Protein AF-M2AXS0-F1 (afdb_monomer_lite)

Organism: NCBI:txid1263867

Foldseek 3Di:
DDDWDDDPPGTDDDPDDPVVVVVVVVVPDPDDDDDDDDDDDPPPDPLQDDDLVNLLVVVLVVCVVVVDFFPVVQLVSSQVSCVVSVGDDPVSSVVSVVVCVVVVQWDQDPVRTIGGDD

Radius of gyration: 25.19 Å; chains: 1; bounding box: 35×40×79 Å

Sequence (118 aa):
MNKVGTTSTGNVMVEMTAQEYEALRQLTKPSPSPDPAVTPSAKVMDAKSMSRAERIEYVKPRLMKLSPKKRESVVRSIKAMFQHSGGISQPEVDAMIKALQKTGYFKIATSGKVAYRV

Structure (mmCIF, N/CA/C/O backbone):
data_AF-M2AXS0-F1
#
_entry.id   AF-M2AXS0-F1
#
loop_
_atom_site.group_PDB
_atom_site.id
_atom_site.type_symbol
_atom_site.label_atom_id
_atom_site.label_alt_id
_atom_site.label_comp_id
_atom_site.label_asym_id
_atom_site.label_entity_id
_atom_site.label_seq_id
_atom_site.pdbx_PDB_ins_code
_atom_site.Cartn_x
_atom_site.Cartn_y
_atom_site.Cartn_z
_atom_site.occupancy
_atom_site.B_iso_or_equiv
_atom_site.auth_seq_id
_atom_site.auth_comp_id
_atom_site.auth_asym_id
_atom_site.auth_atom_id
_atom_site.pdbx_PDB_model_num
ATOM 1 N N . MET A 1 1 ? 13.971 -10.442 -58.664 1.00 43.19 1 MET A N 1
ATOM 2 C CA . MET A 1 1 ? 15.207 -10.543 -57.851 1.00 43.19 1 MET A CA 1
ATOM 3 C C . MET A 1 1 ? 14.894 -11.495 -56.717 1.00 43.19 1 MET A C 1
ATOM 5 O O . MET A 1 1 ? 14.137 -11.131 -55.828 1.00 43.19 1 MET A O 1
ATOM 9 N N . ASN A 1 2 ? 15.375 -12.732 -56.812 1.00 36.84 2 ASN A N 1
ATOM 10 C CA . ASN A 1 2 ? 14.856 -13.841 -56.011 1.00 36.84 2 ASN A CA 1
ATOM 11 C C . ASN A 1 2 ? 15.823 -14.095 -54.850 1.00 36.84 2 ASN A C 1
ATOM 13 O O . ASN A 1 2 ? 17.024 -14.235 -55.080 1.00 36.84 2 ASN A O 1
ATOM 17 N N . LYS A 1 3 ? 15.320 -14.100 -53.610 1.00 54.50 3 LYS A N 1
ATOM 18 C CA . LYS A 1 3 ? 16.127 -14.342 -52.405 1.00 54.50 3 LYS A CA 1
ATOM 19 C C . LYS A 1 3 ? 15.815 -15.719 -51.828 1.00 54.50 3 LYS A C 1
ATOM 21 O O . LYS A 1 3 ? 14.658 -16.052 -51.607 1.00 54.50 3 LYS A O 1
ATOM 26 N N . VAL A 1 4 ? 16.877 -16.487 -51.604 1.00 46.06 4 VAL A N 1
ATOM 27 C CA . VAL A 1 4 ? 16.869 -17.871 -51.119 1.00 46.06 4 VAL A CA 1
ATOM 28 C C . VAL A 1 4 ? 17.013 -17.854 -49.595 1.00 46.06 4 VAL A C 1
ATOM 30 O O . VAL A 1 4 ? 17.920 -17.201 -49.081 1.00 46.06 4 VAL A O 1
ATOM 33 N N . GLY A 1 5 ? 16.119 -18.528 -48.870 1.00 48.69 5 GLY A N 1
ATOM 34 C CA . GLY A 1 5 ? 16.241 -18.756 -47.427 1.00 48.69 5 GLY A CA 1
ATOM 35 C C . GLY A 1 5 ? 16.777 -20.161 -47.150 1.00 48.69 5 GLY A C 1
ATOM 36 O O . GLY A 1 5 ? 16.291 -21.123 -47.736 1.00 48.69 5 GLY A O 1
ATOM 37 N N . THR A 1 6 ? 17.779 -20.282 -46.279 1.00 46.06 6 THR A N 1
ATOM 38 C CA . THR A 1 6 ? 18.419 -21.561 -45.924 1.00 46.06 6 THR A CA 1
ATOM 39 C C . THR A 1 6 ? 17.814 -22.109 -44.628 1.00 46.06 6 THR A C 1
ATOM 41 O O . THR A 1 6 ? 17.795 -21.400 -43.623 1.00 46.06 6 THR A O 1
ATOM 44 N N . THR A 1 7 ? 17.353 -23.363 -44.615 1.00 56.19 7 THR A N 1
ATOM 45 C CA . THR A 1 7 ? 16.978 -24.095 -43.387 1.00 56.19 7 THR A CA 1
ATOM 46 C C . THR A 1 7 ? 17.844 -25.355 -43.239 1.00 5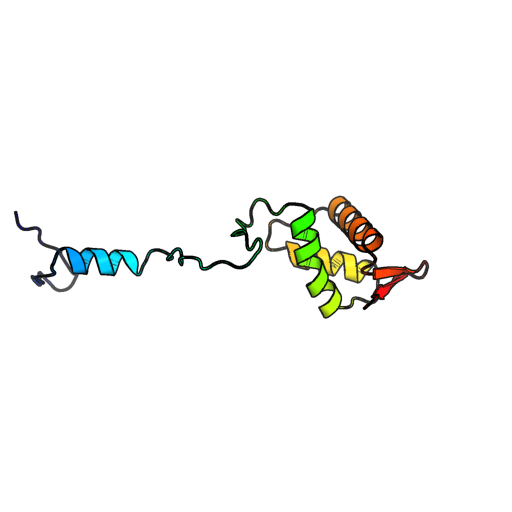6.19 7 THR A C 1
ATOM 48 O O . THR A 1 7 ? 18.395 -25.859 -44.218 1.00 56.19 7 THR A O 1
ATOM 51 N N . SER A 1 8 ? 18.023 -25.846 -42.005 1.00 54.78 8 SER A N 1
ATOM 52 C CA . SER A 1 8 ? 19.062 -26.823 -41.609 1.00 54.78 8 SER A CA 1
ATOM 53 C C . SER A 1 8 ? 18.979 -28.238 -42.214 1.00 54.78 8 SER A C 1
ATOM 55 O O . SER A 1 8 ? 19.792 -29.082 -41.849 1.00 54.78 8 SER A O 1
ATOM 57 N N . THR A 1 9 ? 18.066 -28.505 -43.151 1.00 52.84 9 THR A N 1
ATOM 58 C CA . THR A 1 9 ? 17.952 -29.805 -43.849 1.00 52.84 9 THR A CA 1
ATOM 59 C C . THR A 1 9 ? 17.936 -29.655 -45.381 1.00 52.84 9 THR A C 1
ATOM 61 O O . THR A 1 9 ? 17.546 -30.568 -46.103 1.00 52.84 9 THR A O 1
ATOM 64 N N . GLY A 1 10 ? 18.401 -28.515 -45.902 1.00 49.66 10 GLY A N 1
ATOM 65 C CA . GLY A 1 10 ? 18.540 -28.259 -47.338 1.00 49.66 10 GLY A CA 1
ATOM 66 C C . GLY A 1 10 ? 17.629 -27.144 -47.854 1.00 49.66 10 GLY A C 1
ATOM 67 O O . GLY A 1 10 ? 16.747 -26.648 -47.154 1.00 49.66 10 GLY A O 1
ATOM 68 N N . ASN A 1 11 ? 17.873 -26.718 -49.095 1.00 45.91 11 ASN A N 1
ATOM 69 C CA . ASN A 1 11 ? 17.169 -25.594 -49.708 1.00 45.91 11 ASN A CA 1
ATOM 70 C C . ASN A 1 11 ? 15.767 -26.016 -50.167 1.00 45.91 11 ASN A C 1
ATOM 72 O O . ASN A 1 11 ? 15.602 -26.561 -51.256 1.00 45.91 11 ASN A O 1
ATOM 76 N N . VAL A 1 12 ? 14.754 -25.717 -49.355 1.00 51.78 12 VAL A N 1
ATOM 77 C CA . VAL A 1 12 ? 13.347 -25.777 -49.766 1.00 51.78 12 VAL A CA 1
ATOM 78 C C . VAL A 1 12 ? 12.925 -24.387 -50.236 1.00 51.78 12 VAL A C 1
ATOM 80 O O . VAL A 1 12 ? 12.947 -23.424 -49.470 1.00 51.78 12 VAL A O 1
ATOM 83 N N . MET A 1 13 ? 12.565 -24.276 -51.513 1.00 46.16 13 MET A N 1
ATOM 84 C CA . MET A 1 13 ? 12.043 -23.044 -52.098 1.00 46.16 13 MET A CA 1
ATOM 85 C C . MET A 1 13 ? 10.550 -22.960 -51.765 1.00 46.16 13 MET A C 1
ATOM 87 O O . MET A 1 13 ? 9.740 -23.645 -52.379 1.00 46.16 13 MET A O 1
ATOM 91 N N . VAL A 1 14 ? 10.196 -22.181 -50.741 1.00 58.59 14 VAL A N 1
ATOM 92 C CA . VAL A 1 14 ? 8.793 -21.916 -50.397 1.00 58.59 14 VAL A CA 1
ATOM 93 C C . VAL A 1 14 ? 8.400 -20.578 -51.013 1.00 58.59 14 VAL A C 1
ATOM 95 O O . VAL A 1 14 ? 8.929 -19.535 -50.628 1.00 58.59 14 VAL A O 1
ATOM 98 N N . GLU A 1 15 ? 7.485 -20.606 -51.979 1.00 53.56 15 GLU A N 1
ATOM 99 C CA . GLU A 1 15 ? 6.857 -19.403 -52.525 1.00 53.56 15 GLU A CA 1
ATOM 100 C C . GLU A 1 15 ? 5.860 -18.855 -51.497 1.00 53.56 15 GLU A C 1
ATOM 102 O O . GLU A 1 15 ? 4.689 -19.214 -51.494 1.00 53.56 15 GLU A O 1
ATOM 107 N N . MET A 1 16 ? 6.332 -18.013 -50.577 1.00 52.97 16 MET A N 1
ATOM 108 C CA . MET A 1 16 ? 5.453 -17.214 -49.721 1.00 52.97 16 MET A CA 1
ATOM 109 C C . MET A 1 16 ? 5.261 -15.838 -50.347 1.00 52.97 16 MET A C 1
ATOM 111 O O . MET A 1 16 ? 6.226 -15.163 -50.720 1.00 52.97 16 MET A O 1
ATOM 115 N N . THR A 1 17 ? 4.008 -15.402 -50.448 1.00 57.81 17 THR A N 1
ATOM 116 C CA . THR A 1 17 ? 3.698 -14.032 -50.860 1.00 57.81 17 THR A CA 1
ATOM 117 C C . THR A 1 17 ? 4.237 -13.043 -49.820 1.00 57.81 17 THR A C 1
ATOM 119 O O . THR A 1 17 ? 4.297 -13.339 -48.625 1.00 57.81 17 THR A O 1
ATOM 122 N N . ALA A 1 18 ? 4.647 -11.843 -50.250 1.00 55.53 18 ALA A N 1
ATOM 123 C CA . ALA A 1 18 ? 5.216 -10.833 -49.346 1.00 55.53 18 ALA A CA 1
ATOM 124 C C . ALA A 1 18 ? 4.285 -10.495 -48.161 1.00 55.53 18 ALA A C 1
ATOM 126 O O . ALA A 1 18 ? 4.761 -10.171 -47.074 1.00 55.53 18 ALA A O 1
ATOM 127 N N . GLN A 1 19 ? 2.971 -10.639 -48.363 1.00 58.81 19 GLN A N 1
ATOM 128 C CA . GLN A 1 19 ? 1.952 -10.443 -47.335 1.00 58.81 19 GLN A CA 1
ATOM 129 C C . GLN A 1 19 ? 2.000 -11.512 -46.233 1.00 58.81 19 GLN A C 1
ATOM 131 O O . GLN A 1 19 ? 1.863 -11.179 -45.057 1.00 58.81 19 GLN A O 1
ATOM 136 N N . GLU A 1 20 ? 2.256 -12.778 -46.569 1.00 56.34 20 GLU A N 1
ATOM 137 C CA . GLU A 1 20 ? 2.337 -13.853 -45.571 1.00 56.34 20 GLU A CA 1
ATOM 138 C C . GLU A 1 20 ? 3.599 -13.757 -44.708 1.00 56.34 20 GLU A C 1
ATOM 140 O O . GLU A 1 20 ? 3.546 -13.968 -43.493 1.00 56.34 20 GLU A O 1
ATOM 145 N N . TYR A 1 21 ? 4.728 -13.353 -45.301 1.00 56.31 21 TYR A N 1
ATOM 146 C CA . TYR A 1 21 ? 5.953 -13.094 -44.541 1.00 56.31 21 TYR A CA 1
ATOM 147 C C . TYR A 1 21 ? 5.768 -11.945 -43.535 1.00 56.31 21 TYR A C 1
ATOM 149 O O . TYR A 1 21 ? 6.288 -11.992 -42.416 1.00 56.31 21 TYR A O 1
ATOM 157 N N . GLU A 1 22 ? 5.000 -10.916 -43.900 1.00 59.59 22 GLU A N 1
ATOM 158 C CA . GLU A 1 22 ? 4.698 -9.803 -43.003 1.00 59.59 22 GLU A CA 1
ATOM 159 C C . GLU A 1 22 ? 3.747 -10.213 -41.865 1.00 59.59 22 GLU A C 1
ATOM 161 O O . GLU A 1 22 ? 3.986 -9.844 -40.711 1.00 59.59 22 GLU A O 1
ATOM 166 N N . ALA A 1 23 ? 2.741 -11.048 -42.151 1.00 60.19 23 ALA A N 1
ATOM 167 C CA . ALA A 1 23 ? 1.812 -11.584 -41.154 1.00 60.19 23 ALA A CA 1
ATOM 168 C C . ALA A 1 23 ? 2.518 -12.441 -40.081 1.00 60.19 23 ALA A C 1
ATOM 170 O O . ALA A 1 23 ? 2.250 -12.296 -38.886 1.00 60.19 23 ALA A O 1
ATOM 171 N N . LEU A 1 24 ? 3.503 -13.257 -40.469 1.00 57.22 24 LEU A N 1
ATOM 172 C CA . LEU A 1 24 ? 4.330 -14.029 -39.528 1.00 57.22 24 LEU A CA 1
ATOM 173 C C . LEU A 1 24 ? 5.190 -13.140 -38.612 1.00 57.22 24 LEU A C 1
ATOM 175 O O . LEU A 1 24 ? 5.391 -13.467 -37.440 1.00 57.22 24 LEU A O 1
ATOM 179 N N . ARG A 1 25 ? 5.652 -11.979 -39.100 1.00 57.16 25 ARG A N 1
ATOM 180 C CA . ARG A 1 25 ? 6.355 -10.985 -38.263 1.00 57.16 25 ARG A CA 1
ATOM 181 C C . ARG A 1 25 ? 5.423 -10.230 -37.316 1.00 57.16 25 ARG A C 1
ATOM 183 O O . ARG A 1 25 ? 5.918 -9.633 -36.360 1.00 57.16 25 ARG A O 1
ATOM 190 N N . GLN A 1 26 ? 4.116 -10.208 -37.571 1.00 55.88 26 GLN A N 1
ATOM 191 C CA . GLN A 1 26 ? 3.138 -9.579 -36.678 1.00 55.88 26 GLN A CA 1
ATOM 192 C C . GLN A 1 26 ? 2.777 -10.475 -35.487 1.00 55.88 26 GLN A C 1
ATOM 194 O O . GLN A 1 26 ? 2.542 -9.948 -34.406 1.00 55.88 26 GLN A O 1
ATOM 199 N N . LEU A 1 27 ? 2.856 -11.806 -35.616 1.00 53.59 27 LEU A N 1
ATOM 200 C CA . LEU A 1 27 ? 2.588 -12.731 -34.501 1.00 53.59 27 LEU A CA 1
ATOM 201 C C . LEU A 1 27 ? 3.621 -12.655 -33.355 1.00 53.59 27 LEU A C 1
ATOM 203 O O . LEU A 1 27 ? 3.353 -13.104 -32.245 1.00 53.59 27 LEU A O 1
ATOM 207 N N . THR A 1 28 ? 4.805 -12.091 -33.612 1.00 51.91 28 THR A N 1
ATOM 208 C CA . THR A 1 28 ? 5.887 -11.902 -32.624 1.00 51.91 28 THR A CA 1
ATOM 209 C C . THR A 1 28 ? 5.994 -10.472 -32.091 1.00 51.91 28 THR A C 1
ATOM 211 O O . THR A 1 28 ? 6.870 -10.183 -31.274 1.00 51.91 28 THR A O 1
ATOM 214 N N . LYS A 1 29 ? 5.100 -9.568 -32.504 1.00 50.56 29 LYS A N 1
ATOM 215 C CA . LYS A 1 29 ? 4.996 -8.219 -31.941 1.00 50.56 29 LYS A CA 1
ATOM 216 C C . LYS A 1 29 ? 3.759 -8.169 -31.040 1.00 50.56 29 LYS A C 1
ATOM 218 O O . LYS A 1 29 ? 2.685 -8.547 -31.500 1.00 50.56 29 LYS A O 1
ATOM 223 N N . PRO A 1 30 ? 3.855 -7.715 -29.779 1.00 44.81 30 PRO A N 1
ATOM 224 C CA . PRO A 1 30 ? 2.661 -7.497 -28.974 1.00 44.81 30 PRO A CA 1
ATOM 225 C C . PRO A 1 30 ? 1.774 -6.452 -29.668 1.00 44.81 30 PRO A C 1
ATOM 227 O O . PRO A 1 30 ? 2.198 -5.326 -29.925 1.00 44.81 30 PRO A O 1
ATOM 230 N N . SER A 1 31 ? 0.561 -6.872 -30.017 1.00 45.31 31 SER A N 1
ATOM 231 C CA . SER A 1 31 ? -0.485 -6.060 -30.639 1.00 45.31 31 SER A CA 1
ATOM 232 C C . SER A 1 31 ? -0.902 -4.894 -29.728 1.00 45.31 31 SER A C 1
ATOM 234 O O . SER A 1 31 ? -1.204 -5.141 -28.559 1.00 45.31 31 SER A O 1
ATOM 236 N N . PRO A 1 32 ? -0.998 -3.646 -30.220 1.00 51.59 32 PRO A N 1
ATOM 237 C CA . PRO A 1 32 ? -1.822 -2.622 -29.592 1.00 51.59 32 PRO A CA 1
ATOM 238 C C . PRO A 1 32 ? -3.277 -2.820 -30.048 1.00 51.59 32 PRO A C 1
ATOM 240 O O . PRO A 1 32 ? -3.592 -2.672 -31.227 1.00 51.59 32 PRO A O 1
ATOM 243 N N . SER A 1 33 ? -4.163 -3.218 -29.136 1.00 49.91 33 SER A N 1
ATOM 244 C CA . SER A 1 33 ? -5.601 -3.312 -29.427 1.00 49.91 33 SER A CA 1
ATOM 245 C C . SER A 1 33 ? -6.232 -1.915 -29.581 1.00 49.91 33 SER A C 1
ATOM 247 O O . SER A 1 33 ? -5.857 -1.017 -28.828 1.00 49.91 33 SER A O 1
ATOM 249 N N . PRO A 1 34 ? -7.191 -1.731 -30.510 1.00 51.22 34 PRO A N 1
ATOM 250 C CA . PRO A 1 34 ? -7.911 -0.476 -30.722 1.00 51.22 34 PRO A CA 1
ATOM 251 C C . PRO A 1 34 ? -9.041 -0.285 -29.695 1.00 51.22 34 PRO A C 1
ATOM 253 O O . PRO A 1 34 ? -9.738 -1.237 -29.339 1.00 51.22 34 PRO A O 1
ATOM 256 N N . ASP A 1 35 ? -9.224 0.952 -29.232 1.00 52.38 35 ASP A N 1
ATOM 257 C CA . ASP A 1 35 ? -10.285 1.367 -28.309 1.00 52.38 35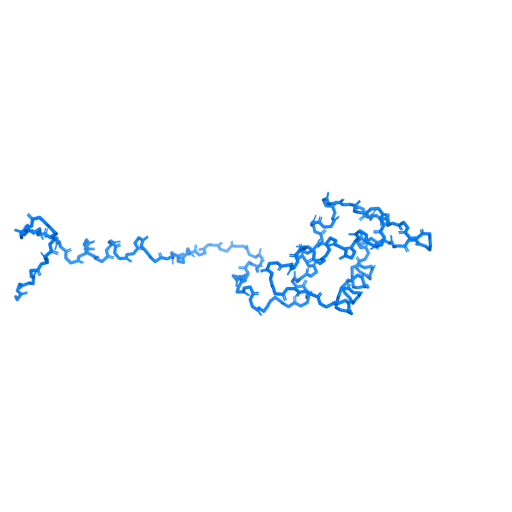 ASP A CA 1
ATOM 258 C C . ASP A 1 35 ? -11.703 1.178 -28.888 1.00 52.38 35 ASP A C 1
ATOM 260 O O . ASP A 1 35 ? -11.932 1.367 -30.087 1.00 52.38 35 ASP A O 1
ATOM 264 N N . PRO A 1 36 ? -12.702 0.971 -28.013 1.00 46.91 36 PRO A N 1
ATOM 265 C CA . PRO A 1 36 ? -13.859 1.854 -28.057 1.00 46.91 36 PRO A CA 1
ATOM 266 C C . PRO A 1 36 ? -14.157 2.456 -26.677 1.00 46.91 36 PRO A C 1
ATOM 268 O O . PRO A 1 36 ? -14.024 1.823 -25.632 1.00 46.91 36 PRO A O 1
ATOM 271 N N . ALA A 1 37 ? -14.551 3.724 -26.702 1.00 54.19 37 ALA A N 1
ATOM 272 C CA . ALA A 1 37 ? -14.787 4.592 -25.559 1.00 54.19 37 ALA A CA 1
ATOM 273 C C . ALA A 1 37 ? -15.631 3.973 -24.424 1.00 54.19 37 ALA A C 1
ATOM 275 O O . ALA A 1 37 ? -16.808 3.693 -24.626 1.00 54.19 37 ALA A O 1
ATOM 276 N N . VAL A 1 38 ? -15.036 3.877 -23.223 1.00 42.59 38 VAL A N 1
ATOM 277 C CA . VAL A 1 38 ? -15.542 4.384 -21.922 1.00 42.59 38 VAL A CA 1
ATOM 278 C C . VAL A 1 38 ? -14.389 4.421 -20.886 1.00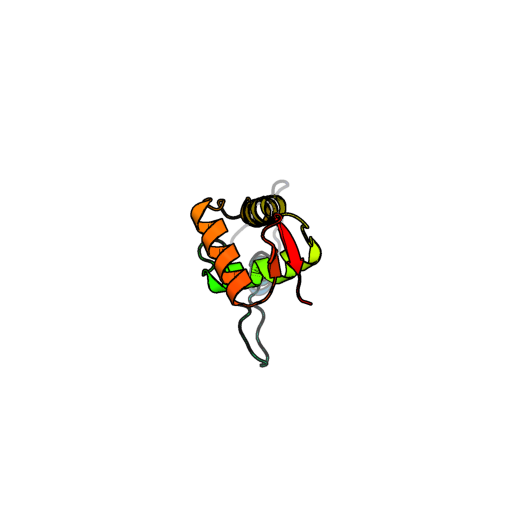 42.59 38 VAL A C 1
ATOM 280 O O . VAL A 1 38 ? -13.951 3.396 -20.386 1.00 42.59 38 VAL A O 1
ATOM 283 N N . THR A 1 39 ? -13.869 5.625 -20.620 1.00 40.44 39 THR A N 1
ATOM 284 C CA . THR A 1 39 ? -13.490 6.221 -19.309 1.00 40.44 39 THR A CA 1
ATOM 285 C C . THR A 1 39 ? -12.968 5.332 -18.146 1.00 40.44 39 THR A C 1
ATOM 287 O O . THR A 1 39 ? -13.682 4.429 -17.722 1.00 40.44 39 THR A O 1
ATOM 290 N N . PRO A 1 40 ? -11.930 5.744 -17.373 1.00 44.50 40 PRO A N 1
ATOM 291 C CA . PRO A 1 40 ? -10.628 6.318 -17.718 1.00 44.50 40 PRO A CA 1
ATOM 292 C C . PRO A 1 40 ? -9.437 5.447 -17.222 1.00 44.50 40 PRO A C 1
ATOM 294 O O . PRO A 1 40 ? -9.530 4.707 -16.248 1.00 44.50 40 PRO A O 1
ATOM 297 N N . SER A 1 41 ? -8.265 5.649 -17.832 1.00 46.84 41 SER A N 1
ATOM 298 C CA . SER A 1 41 ? -6.932 5.359 -17.265 1.00 46.84 41 SER A CA 1
ATOM 299 C C . SER A 1 41 ? -6.616 3.917 -16.840 1.00 46.84 41 SER A C 1
ATOM 301 O O . SER A 1 41 ? -6.314 3.650 -15.681 1.00 46.84 41 SER A O 1
ATOM 303 N N . ALA A 1 42 ? -6.485 3.008 -17.804 1.00 46.03 42 ALA A N 1
ATOM 304 C CA . ALA A 1 42 ? -5.519 1.915 -17.674 1.00 46.03 42 ALA A CA 1
ATOM 305 C C . ALA A 1 42 ? -4.249 2.314 -18.432 1.00 46.03 42 ALA A C 1
ATOM 307 O O . ALA A 1 42 ? -3.982 1.857 -19.541 1.00 46.03 42 ALA A O 1
ATOM 308 N N . LYS A 1 43 ? -3.491 3.250 -17.848 1.00 50.59 43 LYS A N 1
ATOM 309 C CA . LYS A 1 43 ? -2.157 3.588 -18.336 1.00 50.59 43 LYS A CA 1
ATOM 310 C C . LYS A 1 43 ? -1.337 2.304 -18.271 1.00 50.59 43 LYS A C 1
ATOM 312 O O . LYS A 1 43 ? -1.191 1.723 -17.201 1.00 50.59 43 LYS A O 1
ATOM 317 N N . VAL A 1 44 ? -0.863 1.843 -19.422 1.00 44.16 44 VAL A N 1
ATOM 318 C CA . VAL A 1 44 ? 0.165 0.806 -19.536 1.00 44.16 44 VAL A CA 1
ATOM 319 C C . VAL A 1 44 ? 1.314 1.208 -18.613 1.00 44.16 44 VAL A C 1
ATOM 321 O O . VAL A 1 44 ? 2.006 2.197 -18.842 1.00 44.16 44 VAL A O 1
ATOM 324 N N . MET A 1 45 ? 1.411 0.515 -17.480 1.00 45.53 45 MET A N 1
ATOM 325 C CA . MET A 1 45 ? 2.383 0.798 -16.436 1.00 45.53 45 MET A CA 1
ATOM 326 C C . MET A 1 45 ? 3.705 0.163 -16.844 1.00 45.53 45 MET A C 1
ATOM 328 O O . MET A 1 45 ? 3.988 -0.988 -16.511 1.00 45.5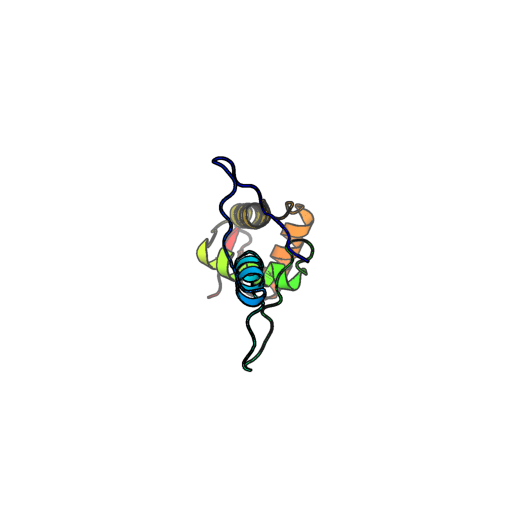3 45 MET A O 1
ATOM 332 N N . ASP A 1 46 ? 4.547 0.939 -17.517 1.00 41.59 46 ASP A N 1
ATOM 333 C CA . ASP A 1 46 ? 5.985 0.773 -17.391 1.00 41.59 46 ASP A CA 1
ATOM 334 C C . ASP A 1 46 ? 6.320 0.746 -15.892 1.00 41.59 46 ASP A C 1
ATOM 336 O O . ASP A 1 46 ? 6.226 1.753 -15.184 1.00 41.59 46 ASP A O 1
ATOM 340 N N . ALA A 1 47 ? 6.710 -0.426 -15.385 1.00 47.69 47 ALA A N 1
ATOM 341 C CA . ALA A 1 47 ? 6.984 -0.689 -13.969 1.00 47.69 47 ALA A CA 1
ATOM 342 C C . ALA A 1 47 ? 8.112 0.178 -13.366 1.00 47.69 47 ALA A C 1
ATOM 344 O O . ALA A 1 47 ? 8.459 0.025 -12.196 1.00 47.69 47 ALA A O 1
ATOM 345 N N . LYS A 1 48 ? 8.692 1.095 -14.149 1.00 50.94 48 LYS A N 1
ATOM 346 C CA . LYS A 1 48 ? 9.798 1.959 -13.751 1.00 50.94 48 LYS A CA 1
ATOM 347 C C . LYS A 1 48 ? 9.361 3.306 -13.170 1.00 50.94 48 LYS A C 1
ATOM 349 O O . LYS A 1 48 ? 10.184 3.949 -12.528 1.00 50.94 48 LYS A O 1
ATOM 354 N N . SER A 1 49 ? 8.098 3.724 -13.327 1.00 55.19 49 SER A N 1
ATOM 355 C CA . SER A 1 49 ? 7.653 5.017 -12.785 1.00 55.19 49 SER A CA 1
ATOM 356 C C . SER A 1 49 ? 6.175 5.052 -12.380 1.00 55.19 49 SER A C 1
ATOM 358 O O . SER A 1 49 ? 5.421 5.922 -12.805 1.00 55.19 49 SER A O 1
ATOM 360 N N . MET A 1 50 ? 5.738 4.117 -11.525 1.00 66.81 50 MET A N 1
ATOM 361 C CA . MET A 1 50 ? 4.446 4.293 -10.850 1.00 66.81 50 MET A CA 1
ATOM 362 C C . MET A 1 50 ? 4.512 5.503 -9.924 1.00 66.81 50 MET A C 1
ATOM 364 O O . MET A 1 50 ? 5.331 5.536 -8.990 1.00 66.81 50 MET A O 1
ATOM 368 N N . SER A 1 51 ? 3.613 6.458 -10.152 1.00 79.94 51 SER A N 1
ATOM 369 C CA . SER A 1 51 ? 3.467 7.623 -9.285 1.00 79.94 51 SER A CA 1
ATOM 370 C C . SER A 1 51 ? 2.962 7.204 -7.900 1.00 79.94 51 SER A C 1
ATOM 372 O O . SER A 1 51 ? 2.348 6.149 -7.726 1.00 79.94 51 SER A O 1
ATOM 374 N N . ARG A 1 52 ? 3.197 8.026 -6.871 1.00 77.38 52 ARG A N 1
ATOM 375 C CA . ARG A 1 52 ? 2.799 7.703 -5.487 1.00 77.38 52 ARG A CA 1
ATOM 376 C C . ARG A 1 52 ? 1.298 7.417 -5.362 1.00 77.38 52 ARG A C 1
ATOM 378 O O . ARG A 1 52 ? 0.919 6.557 -4.572 1.00 77.38 52 ARG A O 1
ATOM 385 N N . ALA A 1 53 ? 0.466 8.117 -6.134 1.00 81.62 53 ALA A N 1
ATOM 386 C CA . ALA A 1 53 ? -0.975 7.876 -6.186 1.00 81.62 53 ALA A CA 1
ATOM 387 C C . ALA A 1 53 ? -1.289 6.463 -6.703 1.00 81.62 53 ALA A C 1
ATOM 389 O O . ALA A 1 53 ? -1.966 5.701 -6.017 1.00 81.62 53 ALA A O 1
ATOM 390 N N . GLU A 1 54 ? -0.685 6.069 -7.823 1.00 84.12 54 GLU A N 1
ATOM 391 C CA . GLU A 1 54 ? -0.869 4.740 -8.416 1.00 84.12 54 GLU A CA 1
ATOM 392 C C . GLU A 1 54 ? -0.387 3.627 -7.486 1.00 84.12 54 GLU A C 1
ATOM 394 O O . GLU A 1 54 ? -1.054 2.609 -7.327 1.00 84.12 54 GLU A O 1
ATOM 399 N N . ARG A 1 55 ? 0.731 3.836 -6.779 1.00 84.88 55 ARG A N 1
ATOM 400 C CA . ARG A 1 55 ? 1.206 2.887 -5.760 1.00 84.88 55 ARG A CA 1
ATOM 401 C C . ARG A 1 55 ? 0.194 2.715 -4.626 1.00 84.88 55 ARG A C 1
ATOM 403 O O . ARG A 1 55 ? 0.019 1.605 -4.129 1.00 84.88 55 ARG A O 1
ATOM 410 N N . ILE A 1 56 ? -0.477 3.786 -4.202 1.00 84.62 56 ILE A N 1
ATOM 411 C CA . ILE A 1 56 ? -1.524 3.712 -3.173 1.00 84.62 56 ILE A CA 1
ATOM 412 C C . ILE A 1 56 ? -2.725 2.920 -3.704 1.00 84.62 56 ILE A C 1
ATOM 414 O O . ILE A 1 56 ? -3.216 2.032 -3.006 1.00 84.62 56 ILE A O 1
ATOM 418 N N . GLU A 1 57 ? -3.165 3.187 -4.933 1.00 86.69 57 GLU A N 1
ATOM 419 C CA . GLU A 1 57 ? -4.262 2.458 -5.585 1.00 86.69 57 GLU A CA 1
ATOM 420 C C . GLU A 1 57 ? -3.939 0.978 -5.798 1.00 86.69 57 GLU A C 1
ATOM 422 O O . GLU A 1 57 ? -4.769 0.117 -5.516 1.00 86.69 57 GLU A O 1
ATOM 427 N N . TYR A 1 58 ? -2.697 0.665 -6.157 1.00 87.56 58 TYR A N 1
ATOM 428 C CA . TYR A 1 58 ? -2.182 -0.696 -6.270 1.00 87.56 58 TYR A CA 1
ATOM 429 C C . TYR A 1 58 ? -2.209 -1.443 -4.924 1.00 87.56 58 TYR A C 1
ATOM 431 O O . TYR A 1 58 ? -2.512 -2.641 -4.871 1.00 87.56 58 TYR A O 1
ATOM 439 N N . VAL A 1 59 ? -1.887 -0.763 -3.823 1.00 88.44 59 VAL A N 1
ATOM 440 C CA . VAL A 1 59 ? -1.774 -1.374 -2.489 1.00 88.44 59 VAL A CA 1
ATOM 441 C C . VAL A 1 59 ? -3.131 -1.554 -1.807 1.00 88.44 59 VAL A C 1
ATOM 443 O O . VAL A 1 59 ? -3.323 -2.554 -1.116 1.00 88.44 59 VAL A O 1
ATOM 446 N N . LYS A 1 60 ? -4.080 -0.634 -2.012 1.00 86.75 60 LYS A N 1
ATOM 447 C CA . LYS A 1 60 ? -5.416 -0.635 -1.384 1.00 86.75 60 LYS A CA 1
ATOM 448 C C . LYS A 1 60 ? -6.143 -1.994 -1.423 1.00 86.75 60 LYS A C 1
ATOM 450 O O . LYS A 1 60 ? -6.375 -2.553 -0.348 1.00 86.75 60 LYS A O 1
ATOM 455 N N . PRO A 1 61 ? -6.471 -2.573 -2.596 1.00 87.94 61 PRO A N 1
ATOM 456 C CA . PRO A 1 61 ? -7.241 -3.817 -2.664 1.00 87.94 61 PRO A CA 1
ATOM 457 C C . PRO A 1 61 ? -6.446 -5.015 -2.128 1.00 87.94 61 PRO A C 1
ATOM 459 O O . PRO A 1 61 ? -7.001 -5.924 -1.511 1.00 87.94 61 PRO A O 1
ATOM 462 N N . ARG A 1 62 ? -5.119 -5.003 -2.296 1.00 87.44 62 ARG A N 1
ATOM 463 C CA . ARG A 1 62 ? -4.238 -6.057 -1.783 1.00 87.44 62 ARG A CA 1
ATOM 464 C C . ARG A 1 62 ? -4.144 -6.055 -0.263 1.00 87.44 62 ARG A C 1
ATOM 466 O O . ARG A 1 62 ? -4.193 -7.124 0.342 1.00 87.44 62 ARG A O 1
ATOM 473 N N . LEU A 1 63 ? -4.021 -4.882 0.360 1.00 87.50 63 LEU A N 1
ATOM 474 C CA . LEU A 1 63 ? -4.033 -4.775 1.818 1.00 87.50 63 LEU A CA 1
ATOM 475 C C . LEU A 1 63 ? -5.383 -5.195 2.399 1.00 87.50 63 LEU A C 1
ATOM 477 O O . LEU A 1 63 ? -5.382 -5.858 3.429 1.00 87.50 63 LEU A O 1
ATOM 481 N N . MET A 1 64 ? -6.504 -4.883 1.738 1.00 84.19 64 MET A N 1
ATOM 482 C CA . MET A 1 64 ? -7.817 -5.392 2.159 1.00 84.19 64 MET A CA 1
ATOM 483 C C . MET A 1 64 ? -7.882 -6.917 2.088 1.00 84.19 64 MET A C 1
ATOM 485 O O . MET A 1 64 ? -8.307 -7.555 3.047 1.00 84.19 64 MET A O 1
ATOM 489 N N . LYS A 1 65 ? -7.388 -7.519 1.001 1.00 85.88 65 LYS A N 1
ATOM 490 C CA . LYS A 1 65 ? -7.364 -8.981 0.855 1.00 85.88 65 LYS A CA 1
ATOM 491 C C . LYS A 1 65 ? -6.510 -9.670 1.925 1.00 85.88 65 LYS A C 1
ATOM 493 O O . LYS A 1 65 ? -6.904 -10.707 2.442 1.00 85.88 65 LYS A O 1
ATOM 498 N N . LEU A 1 66 ? -5.349 -9.103 2.257 1.00 84.75 66 LEU A N 1
ATOM 499 C CA . LEU A 1 66 ? -4.468 -9.653 3.294 1.00 84.75 66 LEU A CA 1
ATOM 500 C C . LEU A 1 66 ? -4.968 -9.359 4.717 1.00 84.75 66 LEU A C 1
ATOM 502 O O . LEU A 1 66 ? -4.631 -10.104 5.634 1.00 84.75 66 LEU A O 1
ATOM 506 N N . SER A 1 67 ? -5.712 -8.263 4.908 1.00 83.62 67 SER A N 1
ATOM 507 C CA . SER A 1 67 ? -6.220 -7.769 6.197 1.00 83.62 67 SER A CA 1
ATOM 508 C C . SER A 1 67 ? -5.251 -7.968 7.385 1.00 83.62 67 SER A C 1
ATOM 510 O O . SER A 1 67 ? -5.620 -8.557 8.409 1.00 83.62 67 SER A O 1
ATOM 512 N N . PRO A 1 68 ? -3.982 -7.517 7.290 1.00 84.88 68 PRO A N 1
ATOM 513 C CA . PRO A 1 68 ? -3.014 -7.711 8.361 1.00 84.88 68 PRO A CA 1
ATOM 514 C C . PRO A 1 68 ? -3.456 -7.008 9.648 1.00 84.88 68 PRO A C 1
ATOM 516 O O . PRO A 1 68 ? -3.638 -5.798 9.688 1.00 84.88 68 PRO A O 1
ATOM 519 N N . LYS A 1 69 ? -3.559 -7.765 10.745 1.00 85.12 69 LYS A N 1
ATOM 520 C CA . LYS A 1 69 ? -4.079 -7.278 12.037 1.00 85.12 69 LYS A CA 1
ATOM 521 C C . LYS A 1 69 ? -3.105 -6.399 12.834 1.00 85.12 69 LYS A C 1
ATOM 523 O O . LYS A 1 69 ? -3.509 -5.830 13.844 1.00 85.12 69 LYS A O 1
ATOM 528 N N . LYS A 1 70 ? -1.833 -6.305 12.429 1.00 88.62 70 LYS A N 1
ATOM 529 C CA . LYS A 1 70 ? -0.749 -5.618 13.162 1.00 88.62 70 LYS A CA 1
ATOM 530 C C . LYS A 1 70 ? -0.024 -4.608 12.273 1.00 88.62 70 LYS A C 1
ATOM 532 O O . LYS A 1 70 ? 0.172 -4.876 11.086 1.00 88.62 70 LYS A O 1
ATOM 537 N N . ARG A 1 71 ? 0.466 -3.501 12.853 1.00 87.06 71 ARG A N 1
ATOM 538 C CA . ARG A 1 71 ? 1.275 -2.489 12.134 1.00 87.06 71 ARG A CA 1
ATOM 539 C C . ARG A 1 71 ? 2.476 -3.107 11.412 1.00 87.06 71 ARG A C 1
ATOM 541 O O . ARG A 1 71 ? 2.711 -2.800 10.248 1.00 87.06 71 ARG A O 1
ATOM 548 N N . GLU A 1 72 ? 3.210 -3.996 12.071 1.00 89.00 72 GLU A N 1
ATOM 549 C CA . GLU A 1 72 ? 4.388 -4.639 11.473 1.00 89.00 72 GLU A CA 1
ATOM 550 C C . GLU A 1 72 ? 4.027 -5.522 10.276 1.00 89.00 72 GLU A C 1
ATOM 552 O O . GLU A 1 72 ? 4.706 -5.497 9.250 1.00 89.00 72 GLU A O 1
ATOM 557 N N . SER A 1 73 ? 2.903 -6.241 10.356 1.00 89.56 73 SER A N 1
ATOM 558 C CA . SER A 1 73 ? 2.384 -7.008 9.224 1.00 89.56 73 SER A CA 1
ATOM 559 C C . SER A 1 73 ? 1.985 -6.109 8.056 1.00 89.56 73 SER A C 1
ATOM 561 O O . SER A 1 73 ? 2.229 -6.493 6.916 1.00 89.56 73 SER A O 1
ATOM 563 N N . VAL A 1 74 ? 1.432 -4.912 8.297 1.00 89.12 74 VAL A N 1
ATOM 564 C CA . VAL A 1 74 ? 1.165 -3.930 7.225 1.00 89.12 74 VAL A CA 1
ATOM 565 C C . VAL A 1 74 ? 2.470 -3.527 6.541 1.00 89.12 74 VAL A C 1
ATOM 567 O O . VAL A 1 74 ? 2.565 -3.608 5.319 1.00 89.12 74 VAL A O 1
ATOM 570 N N . VAL A 1 75 ? 3.496 -3.162 7.317 1.00 90.62 75 VAL A N 1
ATOM 571 C CA . VAL A 1 75 ? 4.818 -2.779 6.789 1.00 90.62 75 VAL A CA 1
ATOM 572 C C . VAL A 1 75 ? 5.423 -3.911 5.956 1.00 90.62 75 VAL A C 1
ATOM 574 O O . VAL A 1 75 ? 5.873 -3.678 4.834 1.00 90.62 75 VAL A O 1
ATOM 577 N N . ARG A 1 76 ? 5.398 -5.147 6.471 1.00 91.94 76 ARG A N 1
ATOM 578 C CA . ARG A 1 76 ? 5.938 -6.319 5.770 1.00 91.94 76 ARG A CA 1
ATOM 579 C C . ARG A 1 76 ? 5.150 -6.648 4.506 1.00 91.94 76 ARG A C 1
ATOM 581 O O . ARG A 1 76 ? 5.761 -6.971 3.494 1.00 91.94 76 ARG A O 1
ATOM 588 N N . SER A 1 77 ? 3.825 -6.508 4.544 1.00 90.62 77 SER A N 1
ATOM 589 C CA . SER A 1 77 ? 2.962 -6.710 3.375 1.00 90.62 77 SER A CA 1
ATOM 590 C C . SER A 1 77 ? 3.281 -5.694 2.284 1.00 90.62 77 SER A C 1
ATOM 592 O O . SER A 1 77 ? 3.487 -6.083 1.142 1.00 90.62 77 SER A O 1
ATOM 594 N N . ILE A 1 78 ? 3.402 -4.408 2.630 1.00 89.94 78 ILE A N 1
ATOM 595 C CA . ILE A 1 78 ? 3.766 -3.359 1.669 1.00 89.94 78 ILE A CA 1
ATOM 596 C C . ILE A 1 78 ? 5.150 -3.644 1.079 1.00 89.94 78 ILE A C 1
ATOM 598 O O . ILE A 1 78 ? 5.292 -3.664 -0.137 1.00 89.94 78 ILE A O 1
ATOM 602 N N . LYS A 1 79 ? 6.160 -3.951 1.902 1.00 90.81 79 LYS A N 1
ATOM 603 C CA . LYS A 1 79 ? 7.493 -4.320 1.396 1.00 90.81 79 LYS A CA 1
ATOM 604 C C . LYS A 1 79 ? 7.445 -5.502 0.428 1.00 90.81 79 LYS A C 1
ATOM 606 O O . LYS A 1 79 ? 8.041 -5.428 -0.641 1.00 90.81 79 LYS A O 1
ATOM 611 N N . ALA A 1 80 ? 6.700 -6.551 0.769 1.00 90.81 80 ALA A N 1
ATOM 612 C CA . ALA A 1 80 ? 6.530 -7.719 -0.089 1.00 90.81 80 ALA A CA 1
ATOM 613 C C . ALA A 1 80 ? 5.820 -7.382 -1.413 1.00 90.81 80 ALA A C 1
ATOM 615 O O . ALA A 1 80 ? 6.144 -7.968 -2.441 1.00 90.81 80 ALA A O 1
ATOM 616 N N . MET A 1 81 ? 4.898 -6.415 -1.425 1.00 90.25 81 MET A N 1
ATOM 617 C CA . MET A 1 81 ? 4.221 -5.971 -2.651 1.00 90.25 81 MET A CA 1
ATOM 618 C C . MET A 1 81 ? 5.156 -5.266 -3.642 1.00 90.25 81 MET A C 1
ATOM 620 O O . MET A 1 81 ? 4.893 -5.327 -4.840 1.00 90.25 81 MET A O 1
ATOM 624 N N . PHE A 1 82 ? 6.226 -4.623 -3.158 1.00 89.19 82 PHE A N 1
ATOM 625 C CA . PHE A 1 82 ? 7.211 -3.906 -3.984 1.00 89.19 82 PHE A CA 1
ATOM 626 C C . PHE A 1 82 ? 8.555 -4.635 -4.113 1.00 89.19 82 PHE A C 1
ATOM 628 O O . PHE A 1 82 ? 9.461 -4.119 -4.765 1.00 89.19 82 PHE A O 1
ATOM 635 N N . GLN A 1 83 ? 8.710 -5.836 -3.541 1.00 88.25 83 GLN A N 1
ATOM 636 C CA . GLN A 1 83 ? 9.979 -6.578 -3.578 1.00 88.25 83 GLN A CA 1
ATOM 637 C C . GLN A 1 83 ? 10.436 -6.887 -5.015 1.00 88.25 83 GLN A C 1
ATOM 639 O O . GLN A 1 83 ? 11.627 -6.868 -5.301 1.00 88.25 83 GLN A O 1
ATOM 644 N N . HIS A 1 84 ? 9.484 -7.101 -5.929 1.00 83.94 84 HIS A N 1
ATOM 645 C CA . HIS A 1 84 ? 9.744 -7.383 -7.344 1.00 83.94 84 HIS A CA 1
ATOM 646 C C . HIS A 1 84 ? 9.828 -6.113 -8.209 1.00 83.94 84 HIS A C 1
ATOM 648 O O . HIS A 1 84 ? 10.179 -6.193 -9.380 1.00 83.94 84 HIS A O 1
ATOM 654 N N . SER A 1 85 ? 9.520 -4.940 -7.646 1.00 80.44 85 SER A N 1
ATOM 655 C CA . SER A 1 85 ? 9.476 -3.650 -8.354 1.00 80.44 85 SER A CA 1
ATOM 656 C C . SER A 1 85 ? 10.664 -2.740 -8.019 1.00 80.44 85 SER A C 1
ATOM 658 O O . SER A 1 85 ? 10.588 -1.533 -8.220 1.00 80.44 85 SER A O 1
ATOM 660 N N . GLY A 1 86 ? 11.753 -3.300 -7.483 1.00 81.38 86 GLY A N 1
ATOM 661 C CA . GLY A 1 86 ? 12.940 -2.539 -7.069 1.00 81.38 86 GLY A CA 1
ATOM 662 C C . GLY A 1 86 ? 12.996 -2.205 -5.576 1.00 81.38 86 GLY A C 1
ATOM 663 O O . GLY A 1 86 ? 13.915 -1.518 -5.139 1.00 81.38 86 GLY A O 1
ATOM 664 N N . GLY A 1 87 ? 12.058 -2.723 -4.778 1.00 83.69 87 GLY A N 1
ATOM 665 C CA . GLY A 1 87 ? 12.034 -2.524 -3.334 1.00 83.69 87 GLY A CA 1
ATOM 666 C C . GLY A 1 87 ? 11.505 -1.152 -2.919 1.00 83.69 87 GLY A C 1
ATOM 667 O O . GLY A 1 87 ? 11.305 -0.246 -3.723 1.00 83.69 87 GLY A O 1
ATOM 668 N N . ILE A 1 88 ? 11.226 -1.014 -1.624 1.00 86.56 88 ILE A N 1
ATOM 669 C CA . ILE A 1 88 ? 10.714 0.224 -1.037 1.00 86.56 88 ILE A CA 1
ATOM 670 C C . ILE A 1 88 ? 11.427 0.512 0.282 1.00 86.56 88 ILE A C 1
ATOM 672 O O . ILE A 1 88 ? 11.543 -0.351 1.161 1.00 86.56 88 ILE A O 1
ATOM 676 N N . SER A 1 89 ? 11.900 1.747 0.424 1.00 89.19 89 SER A N 1
ATOM 677 C CA . SER A 1 89 ? 12.578 2.221 1.627 1.00 89.19 89 SER A CA 1
ATOM 678 C C . SER A 1 89 ? 11.601 2.345 2.796 1.00 89.19 89 SER A C 1
ATOM 680 O O . SER A 1 89 ? 10.446 2.731 2.631 1.00 89.19 89 SER A O 1
ATOM 682 N N . GLN A 1 90 ? 12.075 2.072 4.014 1.00 87.75 90 GLN A N 1
ATOM 683 C CA . GLN A 1 90 ? 11.277 2.194 5.240 1.00 87.75 90 GLN A CA 1
ATOM 684 C C . GLN A 1 90 ? 10.541 3.548 5.398 1.00 87.75 90 GLN A C 1
ATOM 686 O O . GLN A 1 90 ? 9.348 3.513 5.712 1.00 87.75 90 GLN A O 1
ATOM 691 N N . PRO A 1 91 ? 11.169 4.724 5.168 1.00 88.25 91 PRO A N 1
ATOM 692 C CA . PRO A 1 91 ? 10.462 6.007 5.249 1.00 88.25 91 PRO A CA 1
ATOM 693 C C . PRO A 1 91 ? 9.338 6.141 4.213 1.00 88.25 91 PRO A C 1
ATOM 695 O O . PRO A 1 91 ? 8.296 6.726 4.507 1.00 88.25 91 PRO A O 1
ATOM 698 N N . GLU A 1 92 ? 9.504 5.558 3.025 1.00 87.44 92 GLU A N 1
ATOM 699 C CA . GLU A 1 92 ? 8.491 5.598 1.968 1.00 87.44 92 GLU A CA 1
ATOM 700 C C . GLU A 1 92 ? 7.286 4.709 2.310 1.00 87.44 92 GLU A C 1
ATOM 702 O O . GLU A 1 92 ? 6.137 5.110 2.111 1.00 87.44 92 GLU A O 1
ATOM 707 N N . VAL A 1 93 ? 7.525 3.554 2.943 1.00 89.38 93 VAL A N 1
ATOM 708 C CA . VAL A 1 93 ? 6.456 2.711 3.504 1.00 89.38 93 VAL A CA 1
ATOM 709 C C . VA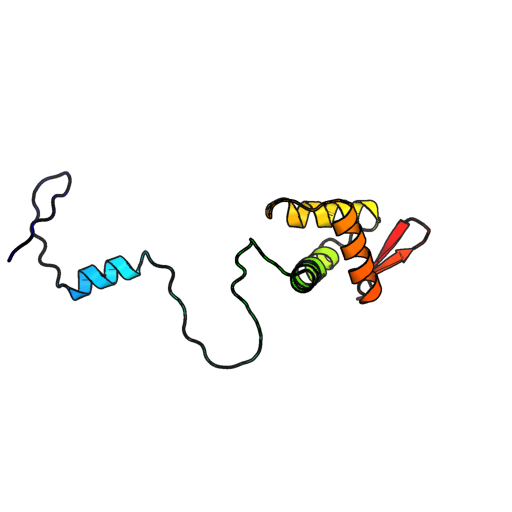L A 1 93 ? 5.653 3.471 4.562 1.00 89.38 93 VAL A C 1
ATOM 711 O O . VAL A 1 93 ? 4.423 3.442 4.531 1.00 89.38 93 VAL A O 1
ATOM 714 N N . ASP A 1 94 ? 6.314 4.177 5.485 1.00 89.50 94 ASP A N 1
ATOM 715 C CA . ASP A 1 94 ? 5.621 4.960 6.520 1.00 89.50 94 ASP A CA 1
ATOM 716 C C . ASP A 1 94 ? 4.807 6.111 5.902 1.00 89.50 94 ASP A C 1
ATOM 718 O O . ASP A 1 94 ? 3.646 6.328 6.262 1.00 89.50 94 ASP A O 1
ATOM 722 N N . ALA A 1 95 ? 5.363 6.785 4.890 1.00 89.62 95 ALA A N 1
ATOM 723 C CA . ALA A 1 95 ? 4.670 7.823 4.133 1.00 89.62 95 ALA A CA 1
ATOM 724 C C . ALA A 1 95 ? 3.433 7.287 3.388 1.00 89.62 95 ALA A C 1
ATOM 726 O O . ALA A 1 95 ? 2.411 7.978 3.296 1.00 89.62 95 ALA A O 1
ATOM 727 N N . MET A 1 96 ? 3.494 6.062 2.864 1.00 87.50 96 MET A N 1
ATOM 728 C CA . MET A 1 96 ? 2.341 5.397 2.258 1.00 87.50 96 MET A CA 1
ATOM 729 C C . MET A 1 96 ? 1.290 5.000 3.290 1.00 87.50 96 MET A C 1
ATOM 731 O O . MET A 1 96 ? 0.106 5.238 3.067 1.00 87.50 96 MET A O 1
ATOM 735 N N . ILE A 1 97 ? 1.703 4.445 4.431 1.00 88.75 97 ILE A N 1
ATOM 736 C CA . ILE A 1 97 ? 0.793 4.088 5.527 1.00 88.75 97 ILE A CA 1
ATOM 737 C C . ILE A 1 97 ? 0.034 5.328 6.008 1.00 88.75 97 ILE A C 1
ATOM 739 O O . ILE A 1 97 ? -1.185 5.272 6.160 1.00 88.75 97 ILE A O 1
ATOM 743 N N . LYS A 1 98 ? 0.718 6.464 6.184 1.00 88.81 98 LYS A N 1
ATOM 744 C CA . LYS A 1 98 ? 0.079 7.742 6.538 1.00 88.81 98 LYS A CA 1
ATOM 745 C C . LYS A 1 98 ? -0.924 8.201 5.478 1.00 88.81 98 LYS A C 1
ATOM 747 O O . LYS A 1 98 ? -2.013 8.645 5.829 1.00 88.81 98 LYS A O 1
ATOM 752 N N . ALA A 1 99 ? -0.598 8.058 4.193 1.00 88.38 99 ALA A N 1
ATOM 753 C CA . ALA A 1 99 ? -1.517 8.401 3.106 1.00 88.38 99 ALA A CA 1
ATOM 754 C C . ALA A 1 99 ? -2.761 7.486 3.077 1.00 88.38 99 ALA A C 1
ATOM 756 O O . ALA A 1 99 ? -3.882 7.962 2.895 1.00 88.38 99 ALA A O 1
ATOM 757 N N . LEU A 1 100 ? -2.586 6.185 3.324 1.00 86.19 100 LEU A N 1
ATOM 758 C CA . LEU A 1 100 ? -3.681 5.214 3.417 1.00 86.19 100 LEU A CA 1
ATOM 759 C C . LEU A 1 100 ? -4.582 5.462 4.640 1.00 86.19 100 LEU A C 1
ATOM 761 O O . LEU A 1 100 ? -5.800 5.337 4.548 1.00 86.19 100 LEU A O 1
ATOM 765 N N . GLN A 1 101 ? -4.008 5.888 5.767 1.00 87.06 101 GLN A N 1
ATOM 766 C CA . GLN A 1 101 ? -4.790 6.307 6.934 1.00 87.06 101 GLN A CA 1
ATOM 767 C C . GLN A 1 101 ? -5.557 7.607 6.674 1.00 87.06 101 GLN A C 1
ATOM 769 O O . GLN A 1 101 ? -6.728 7.706 7.034 1.00 87.06 101 GLN A O 1
ATOM 774 N N . LYS A 1 102 ? -4.932 8.589 6.005 1.00 86.25 102 LYS A N 1
ATOM 775 C CA . LYS A 1 102 ? -5.582 9.861 5.642 1.00 86.25 102 LYS A CA 1
ATOM 776 C C . LYS A 1 102 ? -6.757 9.657 4.685 1.00 86.25 102 LYS A C 1
ATOM 778 O O . LYS A 1 102 ? -7.754 10.357 4.790 1.00 86.25 102 LYS A O 1
ATOM 783 N N . THR A 1 103 ? -6.652 8.683 3.785 1.00 82.50 103 THR A N 1
ATOM 784 C CA . THR A 1 103 ? -7.748 8.289 2.884 1.00 82.50 103 THR A CA 1
ATOM 785 C C . THR A 1 103 ? -8.827 7.443 3.568 1.00 82.50 103 THR A C 1
ATOM 787 O O . THR A 1 103 ? -9.823 7.122 2.934 1.00 82.50 103 THR A O 1
ATOM 790 N N . GLY A 1 104 ? -8.665 7.095 4.852 1.00 81.62 104 GLY A N 1
ATOM 791 C CA . GLY A 1 104 ? -9.681 6.400 5.647 1.00 81.62 104 GLY A CA 1
ATOM 792 C C . GLY A 1 104 ? -9.760 4.886 5.434 1.00 81.62 104 GLY A C 1
ATOM 793 O O . GLY A 1 104 ? -10.658 4.261 5.989 1.00 81.62 104 GLY A O 1
ATOM 794 N N . TYR A 1 105 ? -8.824 4.288 4.688 1.00 80.00 105 TYR A N 1
ATOM 795 C CA . TYR A 1 105 ? -8.848 2.857 4.343 1.00 80.00 105 TYR A CA 1
ATOM 796 C C . TYR A 1 105 ? -8.658 1.931 5.547 1.00 80.00 105 TYR A C 1
ATOM 798 O O . TYR A 1 105 ? -9.223 0.841 5.625 1.00 80.00 105 TYR A O 1
ATOM 806 N N . PHE A 1 106 ? -7.824 2.346 6.493 1.00 84.44 106 PHE A N 1
ATOM 807 C CA . PHE A 1 106 ? -7.643 1.640 7.750 1.00 84.44 106 PHE A CA 1
ATOM 808 C C . PHE A 1 106 ? -7.202 2.611 8.839 1.00 84.44 106 PHE A C 1
ATOM 810 O O . PHE A 1 106 ? -6.613 3.659 8.567 1.00 84.44 106 PHE A O 1
ATOM 817 N N . LYS A 1 107 ? -7.448 2.235 10.091 1.00 84.00 107 LYS A N 1
ATOM 818 C CA . LYS A 1 107 ? -6.917 2.907 11.277 1.00 84.00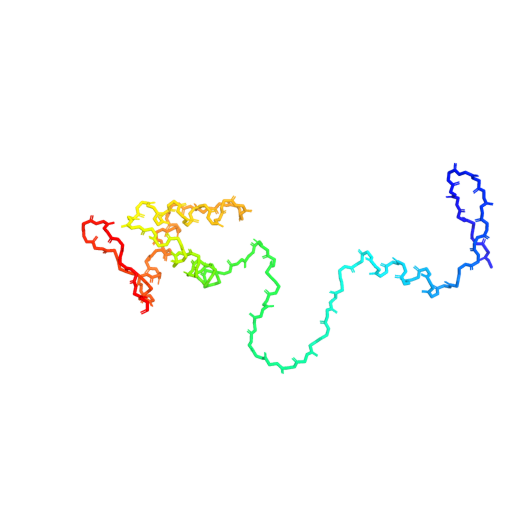 107 LYS A CA 1
ATOM 819 C C . LYS A 1 107 ? -5.996 1.965 12.030 1.00 84.00 107 LYS A C 1
ATOM 821 O O . LYS A 1 107 ? -6.306 0.791 12.212 1.00 84.00 107 LYS A O 1
ATOM 826 N N . ILE A 1 108 ? -4.871 2.494 12.495 1.00 83.44 108 ILE A N 1
ATOM 827 C CA . ILE A 1 108 ? -4.000 1.787 13.433 1.00 83.44 108 ILE A CA 1
ATOM 828 C C . ILE A 1 108 ? -4.334 2.306 14.831 1.00 83.44 108 ILE A C 1
ATOM 830 O O . ILE A 1 108 ? -4.189 3.496 15.098 1.00 83.44 108 ILE A O 1
ATOM 834 N N . ALA A 1 109 ? -4.817 1.426 15.705 1.00 80.88 109 ALA A N 1
ATOM 835 C CA . ALA A 1 109 ? -5.051 1.740 17.109 1.00 80.88 109 ALA A CA 1
ATOM 836 C C . ALA A 1 109 ? -3.720 1.858 17.868 1.00 80.88 109 ALA A C 1
ATOM 838 O O . ALA A 1 109 ? -2.725 1.240 17.488 1.00 80.88 109 ALA A O 1
ATOM 839 N N . THR A 1 110 ? -3.713 2.566 18.999 1.00 73.50 110 THR A N 1
ATOM 840 C CA . THR A 1 110 ? -2.534 2.738 19.874 1.00 73.50 110 THR A CA 1
ATOM 841 C C . THR A 1 110 ? -1.975 1.405 20.387 1.00 73.50 110 THR A C 1
ATOM 843 O O . THR A 1 110 ? -0.788 1.285 20.656 1.00 73.50 110 THR A O 1
ATOM 846 N N . SER A 1 111 ? -2.817 0.367 20.435 1.00 73.88 111 SER A N 1
ATOM 847 C CA . SER A 1 111 ? -2.448 -1.019 20.763 1.00 73.88 111 SER A CA 1
ATOM 848 C C . SER A 1 111 ? -1.707 -1.750 19.618 1.00 73.88 111 SER A C 1
ATOM 850 O O . SER A 1 111 ? -1.358 -2.920 19.740 1.00 73.88 111 SER A O 1
ATOM 852 N N . GLY A 1 112 ? -1.488 -1.097 18.471 1.00 75.69 112 GLY A N 1
ATOM 853 C CA . GLY A 1 112 ? -0.829 -1.673 17.291 1.00 75.69 112 GLY A CA 1
ATOM 854 C C . GLY A 1 112 ? -1.739 -2.540 16.413 1.00 75.69 112 GLY A C 1
ATOM 855 O O . GLY A 1 112 ? -1.286 -3.049 15.381 1.00 75.69 112 GLY A O 1
ATOM 856 N N . LYS A 1 113 ? -3.015 -2.687 16.795 1.00 80.81 113 LYS A N 1
ATOM 857 C CA . LYS A 1 113 ? -4.049 -3.378 16.015 1.00 80.81 113 LYS A CA 1
ATOM 858 C C . LYS A 1 113 ? -4.515 -2.517 14.843 1.00 80.81 113 LYS A C 1
ATOM 860 O O . LYS A 1 113 ? -4.752 -1.322 15.002 1.00 80.81 113 LYS A O 1
ATOM 865 N N . VAL A 1 114 ? -4.667 -3.136 13.679 1.00 84.75 114 VAL A N 1
ATOM 866 C CA . VAL A 1 114 ? -5.135 -2.483 12.451 1.00 84.75 114 VAL A CA 1
ATOM 867 C C . VAL A 1 114 ? -6.605 -2.826 12.251 1.00 84.75 114 VAL A C 1
ATOM 869 O O . VAL A 1 114 ? -6.966 -4.000 12.203 1.00 84.75 114 VAL A O 1
ATOM 872 N N . ALA A 1 115 ? -7.445 -1.802 12.158 1.00 82.25 115 ALA A N 1
ATOM 873 C CA . ALA A 1 115 ? -8.863 -1.919 11.858 1.00 82.25 115 ALA A CA 1
ATOM 874 C C . ALA A 1 115 ? -9.109 -1.401 10.439 1.00 82.25 115 ALA A C 1
ATOM 876 O O . ALA A 1 115 ? -8.865 -0.227 10.151 1.00 82.25 115 ALA A O 1
ATOM 877 N N . TYR A 1 116 ? -9.567 -2.283 9.558 1.00 81.06 116 TYR A N 1
ATOM 878 C CA . TYR A 1 116 ? -9.972 -1.924 8.204 1.00 81.06 116 TYR A CA 1
ATOM 879 C C . TYR A 1 116 ? -11.393 -1.380 8.240 1.00 81.06 116 TYR A C 1
ATOM 881 O O . TYR A 1 116 ? -12.255 -1.950 8.909 1.00 81.06 116 TYR A O 1
ATOM 889 N N . ARG A 1 117 ? -11.619 -0.258 7.555 1.00 71.38 117 ARG A N 1
ATOM 890 C CA . ARG A 1 117 ? -12.961 0.286 7.368 1.00 71.38 117 ARG A CA 1
ATOM 891 C C . ARG A 1 117 ? -13.400 -0.147 5.973 1.00 71.38 117 ARG A C 1
ATOM 893 O O . ARG A 1 117 ? -12.778 0.267 4.999 1.00 71.38 117 ARG A O 1
ATOM 900 N N . VAL A 1 118 ? -14.351 -1.077 5.932 1.00 58.56 118 VAL A N 1
ATOM 901 C CA . VAL A 1 118 ? -14.969 -1.588 4.698 1.00 58.56 118 VAL A CA 1
ATOM 902 C C . VAL A 1 118 ? -15.995 -0.582 4.203 1.00 58.56 118 VAL A C 1
ATOM 904 O O . VAL A 1 118 ? -16.669 0.011 5.079 1.00 58.56 118 VAL A O 1
#

pLDDT: mean 70.56, std 17.73, range [36.84, 91.94]

Secondary structure (DSSP, 8-state):
---PPPBTTB-------HHHHHHHHHTTS---PPP-----------TT---HHHHHHHHHHHHHHH--SBHHHHHHHHHHHHGGGT---HHHHHHHHHHHHHTTSEEE-TTSBEEE--